Protein AF-A0A5M9YUN5-F1 (afdb_monomer)

Secondary structure (DSSP, 8-state):
-PPBT--TTS--S-HHHHTTS-HHHHHHHHHHHHHSSS-----HHHHTTPPP-HHHHHHH-BGGGGG-----STTT-

Sequence (77 aa):
AEYHNLDIYQINSTYYSALGDNDDAYLLSRAIQVFAPGIPMIYYVGLLAGSNDLELLEKTKEGRNINRHYYTKDEVA

Nearest PDB structures (foldseek):
  7qqj-assembly2_B  TM=9.716E-01  e=1.878E-07  Je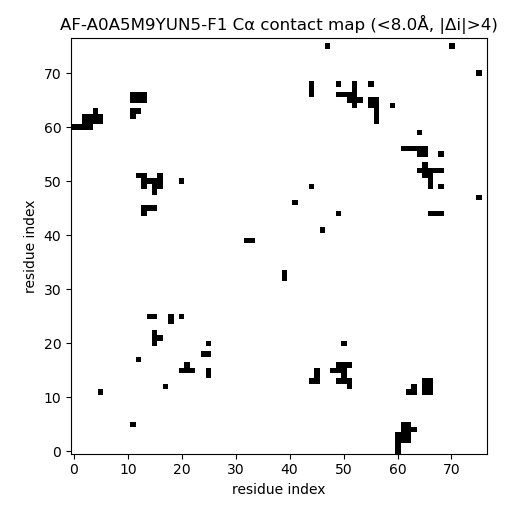otgalibaca ciconiae
  7qqi-assembly1_A  TM=9.788E-01  e=6.307E-07  Faecalibaculum rodentium
  7qqj-assembly1_A  TM=1.003E+00  e=1.981E-06  Jeotgalibaca ciconiae
  5man-assembly1_B  TM=9.508E-01  e=4.751E-06  Bifidobacterium adolescentis
  7xdr-assembly2_K  TM=9.953E-01  e=3.129E-05  Marinobacter adhaerens

Solvent-accessible surface area (backbone atoms only — not comparable to full-atom values): 4758 Å² total; per-residue (Å²): 133,84,65,44,70,73,49,91,90,58,84,73,55,17,72,30,42,72,56,67,68,33,67,70,62,47,53,50,52,48,51,52,49,65,72,41,93,76,83,72,82,77,54,69,53,56,74,68,62,34,59,60,28,59,67,54,18,67,74,67,36,36,42,60,35,19,55,56,72,84,80,53,70,81,82,73,111

Mean predicted aligned error: 3.62 Å

Structure (mmCIF, N/CA/C/O backbone):
data_AF-A0A5M9YUN5-F1
#
_entry.id   AF-A0A5M9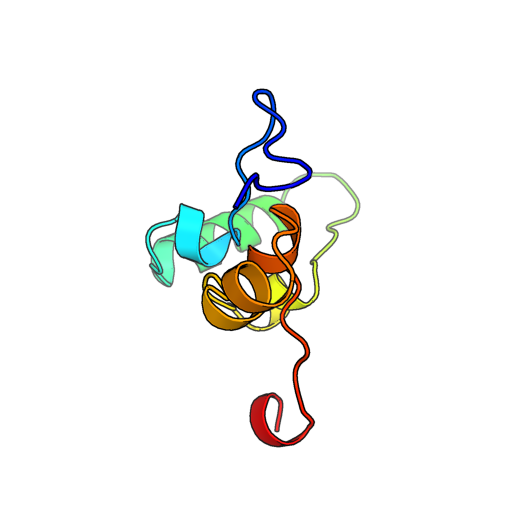YUN5-F1
#
loop_
_atom_site.group_PDB
_atom_site.id
_atom_site.type_symbol
_atom_site.label_atom_id
_atom_site.label_alt_id
_atom_site.label_comp_id
_atom_site.label_asym_id
_atom_site.label_entity_id
_atom_site.label_seq_id
_atom_site.pdbx_PDB_ins_code
_atom_site.Cartn_x
_atom_site.Cartn_y
_atom_site.Cartn_z
_atom_site.occupancy
_atom_site.B_iso_or_equiv
_atom_site.auth_seq_id
_atom_site.auth_comp_id
_atom_site.auth_asym_id
_atom_site.auth_atom_id
_atom_site.pdbx_PDB_model_num
ATOM 1 N N . ALA A 1 1 ? -8.567 17.249 18.583 1.00 61.31 1 ALA A N 1
ATOM 2 C CA . ALA A 1 1 ? -7.681 16.201 19.124 1.00 61.31 1 ALA A CA 1
ATOM 3 C C . ALA A 1 1 ? -6.410 16.214 18.293 1.00 61.31 1 ALA A C 1
ATOM 5 O O . ALA A 1 1 ? -6.521 16.357 17.082 1.00 61.31 1 ALA A O 1
ATOM 6 N N . GLU A 1 2 ? -5.244 16.177 18.929 1.00 77.06 2 GLU A N 1
ATOM 7 C CA . GLU A 1 2 ? -3.945 16.212 18.248 1.00 77.06 2 GLU A CA 1
ATOM 8 C C . GLU A 1 2 ? -3.662 14.832 17.633 1.00 77.06 2 GLU A C 1
ATOM 10 O O . GLU A 1 2 ? -3.884 13.816 18.288 1.00 77.06 2 GLU A O 1
ATOM 15 N N . TYR A 1 3 ? -3.263 14.781 16.361 1.00 75.12 3 TYR A N 1
ATOM 16 C CA . TYR A 1 3 ? -2.898 13.525 15.702 1.00 75.12 3 TYR A CA 1
ATOM 17 C C . TYR A 1 3 ? -1.470 13.150 16.080 1.00 75.12 3 TYR A C 1
ATOM 19 O O . TYR A 1 3 ? -0.558 13.972 15.982 1.00 75.12 3 TYR A O 1
ATOM 27 N N . HIS A 1 4 ? -1.257 11.893 16.452 1.00 74.19 4 HIS A N 1
ATOM 28 C CA . HIS A 1 4 ? 0.078 11.371 16.689 1.00 74.19 4 HIS A CA 1
ATOM 29 C C . HIS A 1 4 ? 0.706 10.942 15.362 1.00 74.19 4 HIS A C 1
ATOM 31 O O . HIS A 1 4 ? 0.057 10.317 14.518 1.00 74.19 4 HIS A O 1
ATOM 37 N N . ASN A 1 5 ? 1.991 11.265 15.190 1.00 67.50 5 ASN A N 1
ATOM 38 C CA . ASN A 1 5 ? 2.800 10.785 14.069 1.00 67.50 5 ASN A CA 1
ATOM 39 C C . ASN A 1 5 ? 2.366 11.294 12.679 1.00 67.50 5 ASN A C 1
ATOM 41 O O . ASN A 1 5 ? 2.492 10.598 11.666 1.00 67.50 5 ASN A O 1
ATOM 45 N N . LEU A 1 6 ? 1.875 12.537 12.626 1.00 63.06 6 LEU A N 1
ATOM 46 C CA . LEU A 1 6 ? 1.953 13.356 11.414 1.00 63.06 6 LEU A CA 1
ATOM 47 C C . LEU A 1 6 ? 3.422 13.746 11.204 1.00 63.06 6 LEU A C 1
ATOM 49 O O . LEU A 1 6 ? 3.843 14.859 11.512 1.00 63.06 6 LEU A O 1
ATOM 53 N N . ASP A 1 7 ? 4.226 12.780 10.772 1.00 63.66 7 ASP A N 1
ATOM 54 C CA . ASP A 1 7 ? 5.619 13.011 10.422 1.00 63.66 7 ASP A CA 1
ATOM 55 C C . ASP A 1 7 ? 5.663 13.888 9.163 1.00 63.66 7 ASP A C 1
ATOM 57 O O . ASP A 1 7 ? 5.256 13.459 8.086 1.00 63.66 7 ASP A O 1
ATOM 61 N N . ILE A 1 8 ? 6.131 15.132 9.290 1.00 75.31 8 ILE A N 1
ATOM 62 C CA . ILE A 1 8 ? 6.184 16.106 8.185 1.00 75.31 8 ILE A CA 1
ATOM 63 C C . ILE A 1 8 ? 7.092 15.662 7.029 1.00 75.31 8 ILE A C 1
ATOM 65 O O . ILE A 1 8 ? 7.054 16.260 5.955 1.00 75.31 8 ILE A O 1
ATOM 69 N N . TYR A 1 9 ? 7.911 14.629 7.238 1.00 86.81 9 TYR A N 1
ATOM 70 C CA . TYR A 1 9 ? 8.810 14.083 6.227 1.00 86.81 9 TYR A CA 1
ATOM 71 C C . TYR A 1 9 ? 8.195 12.936 5.418 1.00 86.81 9 TYR A C 1
ATOM 73 O O . TYR A 1 9 ? 8.759 12.555 4.391 1.00 86.81 9 TYR A O 1
ATOM 81 N N . GLN A 1 10 ? 7.068 12.367 5.859 1.00 90.31 10 GLN A N 1
ATOM 82 C CA . GLN A 1 10 ? 6.437 11.210 5.225 1.00 90.31 10 GLN A CA 1
ATOM 83 C C . GLN A 1 10 ? 4.972 11.482 4.887 1.00 90.31 10 GLN A C 1
ATOM 85 O O . GLN A 1 10 ? 4.237 12.126 5.628 1.00 90.31 10 GLN A O 1
ATOM 90 N N . ILE A 1 11 ? 4.525 10.940 3.755 1.00 92.62 11 ILE A N 1
ATOM 91 C CA . ILE A 1 11 ? 3.120 11.004 3.356 1.00 92.62 11 ILE A CA 1
ATO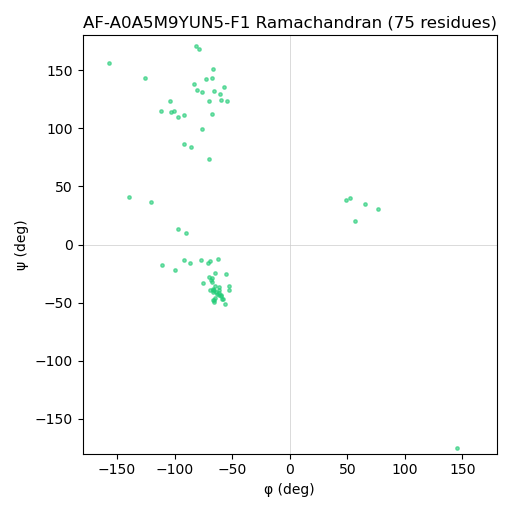M 92 C C . ILE A 1 11 ? 2.423 9.754 3.892 1.00 92.62 11 ILE A C 1
ATOM 94 O O . ILE A 1 11 ? 2.676 8.643 3.423 1.00 92.62 11 ILE A O 1
ATOM 98 N N . ASN A 1 12 ? 1.533 9.935 4.867 1.00 95.19 12 ASN A N 1
ATOM 99 C CA . ASN A 1 12 ? 0.668 8.864 5.355 1.00 95.19 12 ASN A CA 1
ATOM 100 C C . ASN A 1 12 ? -0.469 8.629 4.345 1.00 95.19 12 ASN A C 1
ATOM 102 O O . ASN A 1 12 ? -1.445 9.373 4.321 1.00 95.19 12 ASN A O 1
ATOM 106 N N . SER A 1 13 ? -0.323 7.605 3.504 1.00 96.94 13 SER A N 1
ATOM 107 C CA . SER A 1 13 ? -1.337 7.140 2.548 1.00 96.94 13 SER A CA 1
ATOM 108 C C . SER A 1 13 ? -1.079 5.674 2.193 1.00 96.94 13 SER A C 1
ATOM 110 O O . SER A 1 13 ? 0.063 5.207 2.268 1.00 96.94 13 SER A O 1
ATOM 112 N N . THR A 1 14 ? -2.101 4.940 1.755 1.00 98.50 14 THR A N 1
ATOM 113 C CA . THR A 1 14 ? -1.876 3.719 0.974 1.00 98.50 14 THR A CA 1
ATOM 114 C C . THR A 1 14 ? -1.276 4.087 -0.378 1.00 98.50 14 THR A C 1
ATOM 116 O O . THR A 1 14 ? -1.495 5.18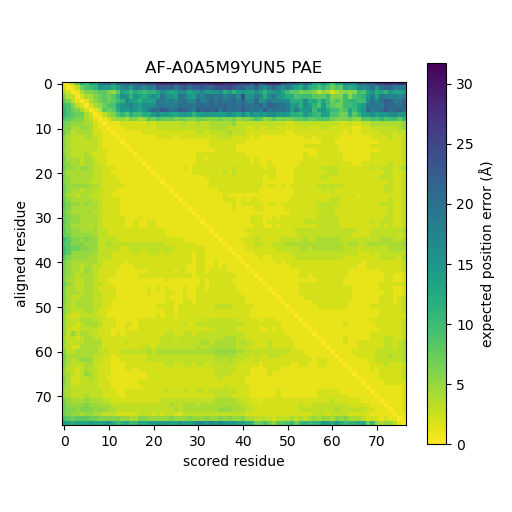6 -0.899 1.00 98.50 14 THR A O 1
ATOM 119 N N . TYR A 1 15 ? -0.490 3.176 -0.956 1.00 98.50 15 TYR A N 1
ATOM 120 C CA . TYR A 1 15 ? 0.132 3.423 -2.259 1.00 98.50 15 TYR A CA 1
ATOM 121 C C . TYR A 1 15 ? -0.904 3.459 -3.391 1.00 98.50 15 TYR A C 1
ATOM 123 O O . TYR A 1 15 ? -0.728 4.197 -4.352 1.00 98.50 15 TYR A O 1
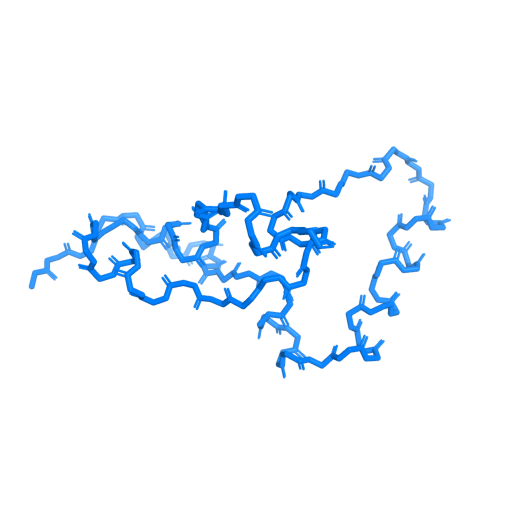ATOM 131 N N . TYR A 1 16 ? -1.998 2.703 -3.252 1.00 98.75 16 TYR A N 1
ATOM 132 C CA . TYR A 1 16 ? -3.105 2.714 -4.206 1.00 98.75 16 TYR A CA 1
ATOM 133 C C . TYR A 1 16 ? -3.825 4.074 -4.214 1.00 98.75 16 TYR A C 1
ATOM 135 O O . TYR A 1 16 ? -3.901 4.716 -5.261 1.00 98.75 16 TYR A O 1
ATOM 143 N N . SER A 1 17 ? -4.202 4.604 -3.043 1.00 98.62 17 SER A N 1
ATOM 144 C CA . SER A 1 17 ? -4.815 5.938 -2.954 1.00 98.62 17 SER A CA 1
ATOM 145 C C . SER A 1 17 ? -3.857 7.073 -3.310 1.00 98.62 17 SER A C 1
ATOM 147 O O . SER A 1 17 ? -4.285 8.087 -3.856 1.00 98.62 17 SER A O 1
ATOM 149 N N . ALA A 1 18 ? -2.548 6.909 -3.093 1.00 98.38 18 ALA A N 1
ATOM 150 C CA . ALA A 1 18 ? -1.553 7.885 -3.545 1.00 98.38 18 ALA A CA 1
ATOM 151 C C . ALA A 1 18 ? -1.479 7.999 -5.081 1.00 98.38 18 ALA A C 1
ATOM 153 O O . ALA A 1 18 ? -1.093 9.046 -5.599 1.00 98.38 18 ALA A O 1
ATOM 154 N N . LEU A 1 19 ? -1.872 6.947 -5.806 1.00 98.50 19 LEU A N 1
ATOM 155 C CA . LEU A 1 19 ? -2.026 6.950 -7.264 1.00 98.50 19 LEU A CA 1
ATOM 156 C C . LEU A 1 19 ? -3.441 7.355 -7.713 1.00 98.50 19 LEU A C 1
ATOM 158 O O . LEU A 1 19 ? -3.761 7.241 -8.894 1.00 98.50 19 LEU A O 1
ATOM 162 N N . GLY A 1 20 ? -4.275 7.845 -6.791 1.00 98.25 20 GLY A N 1
ATOM 163 C CA . GLY A 1 20 ? -5.641 8.284 -7.070 1.00 98.25 20 GLY A CA 1
ATOM 164 C C . GLY A 1 20 ? -6.630 7.138 -7.252 1.00 98.25 20 GLY A C 1
ATOM 165 O O . GLY A 1 20 ? -7.558 7.291 -8.039 1.00 98.25 20 GLY A O 1
ATOM 166 N N . ASP A 1 21 ? -6.399 6.002 -6.580 1.00 98.38 21 ASP A N 1
ATOM 167 C CA . ASP A 1 21 ? -7.217 4.787 -6.701 1.00 98.38 21 ASP A CA 1
ATOM 168 C C . ASP A 1 21 ? -7.378 4.360 -8.181 1.00 98.38 21 ASP A C 1
ATOM 170 O O . ASP A 1 21 ? -8.454 4.005 -8.656 1.00 98.38 21 ASP A O 1
ATOM 174 N N . ASN A 1 22 ? -6.284 4.477 -8.948 1.00 98.62 22 ASN A N 1
ATOM 175 C CA . ASN A 1 22 ? -6.234 4.183 -10.378 1.00 98.62 22 ASN A CA 1
ATOM 176 C C . ASN A 1 22 ? -5.556 2.829 -10.630 1.00 98.62 22 ASN A C 1
ATOM 178 O O . ASN A 1 22 ? -4.348 2.678 -10.418 1.00 98.62 22 ASN A O 1
ATOM 182 N N . ASP A 1 23 ? -6.329 1.869 -11.135 1.00 98.62 23 ASP A N 1
ATOM 183 C CA . ASP A 1 23 ? -5.881 0.493 -11.371 1.00 98.62 23 ASP A CA 1
ATOM 184 C C . ASP A 1 23 ? -4.727 0.393 -12.372 1.00 98.62 23 ASP A C 1
ATOM 186 O O . ASP A 1 23 ? -3.748 -0.312 -12.112 1.00 98.62 23 ASP A O 1
ATOM 190 N N . ASP A 1 24 ? -4.792 1.130 -13.483 1.00 98.69 24 ASP A N 1
ATOM 191 C CA . ASP A 1 24 ? -3.767 1.093 -14.529 1.00 98.69 24 ASP A CA 1
ATOM 192 C C . ASP A 1 24 ? -2.428 1.624 -14.004 1.00 98.69 24 ASP A C 1
ATOM 194 O O . ASP A 1 24 ? -1.374 1.005 -14.190 1.00 98.69 24 ASP A O 1
ATOM 198 N N . ALA A 1 25 ? 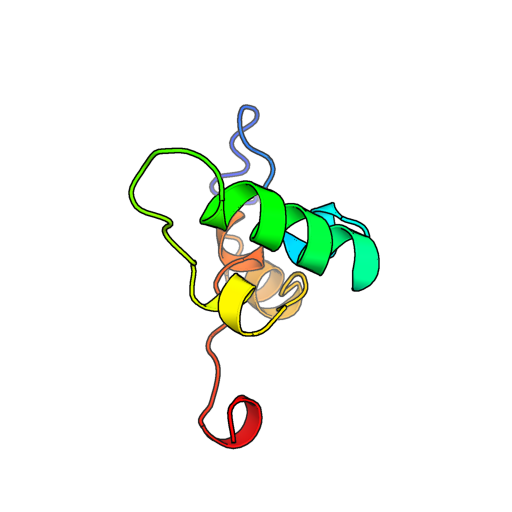-2.461 2.755 -13.296 1.00 98.69 25 ALA A N 1
ATOM 199 C CA . ALA A 1 25 ? -1.279 3.341 -12.676 1.00 98.69 25 ALA A CA 1
ATOM 200 C C . ALA A 1 25 ? -0.704 2.419 -11.592 1.00 98.69 25 ALA A C 1
ATOM 202 O O . ALA A 1 25 ? 0.517 2.240 -11.501 1.00 98.69 25 ALA A O 1
ATOM 203 N N . TYR A 1 26 ? -1.571 1.801 -10.788 1.00 98.75 26 TYR A N 1
ATOM 204 C CA . TYR A 1 26 ? -1.161 0.888 -9.733 1.00 98.75 26 TYR A CA 1
ATOM 205 C C . TYR A 1 26 ? -0.508 -0.376 -10.290 1.00 98.75 26 TYR A C 1
ATOM 207 O O . TYR A 1 26 ? 0.598 -0.735 -9.871 1.00 98.75 26 TYR A O 1
ATOM 215 N N . LEU A 1 27 ? -1.119 -1.009 -11.290 1.00 98.56 27 LEU A N 1
ATOM 216 C CA . LEU A 1 27 ? -0.566 -2.193 -11.935 1.00 98.56 27 LEU A CA 1
ATOM 217 C C . LEU A 1 27 ? 0.763 -1.882 -12.633 1.00 98.56 27 LEU A C 1
ATOM 219 O O . LEU A 1 27 ? 1.728 -2.632 -12.472 1.00 98.56 27 LEU A O 1
ATOM 223 N N . LEU A 1 28 ? 0.853 -0.745 -13.333 1.00 98.69 28 LEU A N 1
ATOM 224 C CA . LEU A 1 28 ? 2.097 -0.291 -13.956 1.00 98.69 28 LEU A CA 1
ATOM 225 C C . LEU A 1 28 ? 3.207 -0.089 -12.916 1.00 98.69 28 LEU A C 1
ATOM 227 O O . LEU A 1 28 ? 4.337 -0.530 -13.127 1.00 98.69 28 LEU A O 1
ATOM 231 N N . SER A 1 29 ? 2.898 0.522 -11.770 1.00 98.56 29 SER A N 1
ATOM 232 C CA . SER A 1 29 ? 3.877 0.720 -10.695 1.00 98.56 29 SER A CA 1
ATOM 233 C C . SER A 1 29 ? 4.410 -0.606 -10.138 1.00 98.56 29 SER A C 1
ATOM 235 O O . SER A 1 29 ? 5.612 -0.742 -9.895 1.00 98.56 29 SER A O 1
ATOM 237 N N . ARG A 1 30 ? 3.543 -1.621 -10.000 1.00 98.62 30 ARG A N 1
ATOM 238 C CA . ARG A 1 30 ? 3.927 -2.970 -9.563 1.00 98.62 30 ARG A CA 1
ATOM 239 C C . ARG A 1 30 ? 4.751 -3.689 -10.619 1.00 98.62 30 ARG A C 1
ATOM 241 O O . ARG A 1 30 ? 5.734 -4.333 -10.260 1.00 98.62 30 ARG A O 1
ATOM 248 N N . ALA A 1 31 ? 4.416 -3.535 -11.899 1.00 98.69 31 ALA A N 1
ATOM 249 C CA . ALA A 1 31 ? 5.233 -4.061 -12.988 1.00 98.69 31 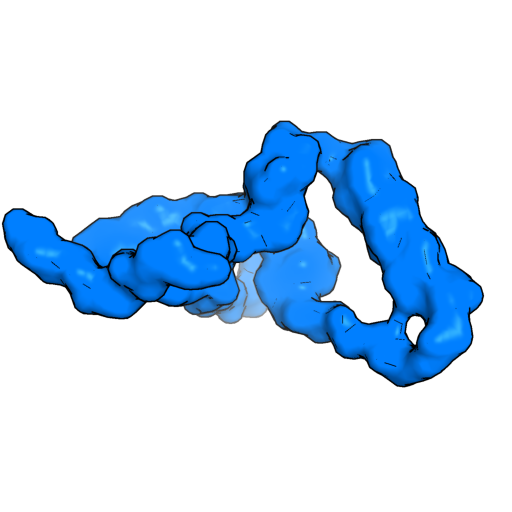ALA A CA 1
ATOM 250 C C . ALA A 1 31 ? 6.650 -3.469 -12.942 1.00 98.69 31 ALA A C 1
ATOM 252 O O . ALA A 1 31 ? 7.623 -4.217 -12.946 1.00 98.69 31 ALA A O 1
ATOM 253 N N . ILE A 1 32 ? 6.784 -2.148 -12.783 1.00 98.62 32 ILE A N 1
ATOM 254 C CA . ILE A 1 32 ? 8.095 -1.504 -12.611 1.00 98.62 32 ILE A CA 1
ATOM 255 C C . ILE A 1 32 ? 8.833 -2.087 -11.397 1.00 98.62 32 ILE A C 1
ATOM 257 O O . ILE A 1 32 ? 10.001 -2.449 -11.514 1.00 98.62 32 ILE A O 1
ATOM 261 N N . GLN A 1 33 ? 8.158 -2.230 -10.250 1.00 98.56 33 GLN A N 1
ATOM 262 C CA . GLN A 1 33 ? 8.758 -2.773 -9.028 1.00 98.56 33 GLN A CA 1
ATOM 263 C C . GLN A 1 33 ? 9.282 -4.207 -9.203 1.00 98.56 33 GLN A C 1
ATOM 265 O O . GLN A 1 33 ? 10.368 -4.520 -8.722 1.00 98.56 33 GLN A O 1
ATOM 270 N N . VAL A 1 34 ? 8.507 -5.082 -9.849 1.00 98.38 34 VAL A N 1
ATOM 271 C CA . VAL A 1 34 ? 8.834 -6.510 -10.008 1.00 98.38 34 VAL A CA 1
ATOM 272 C C . VAL A 1 34 ? 9.928 -6.733 -11.053 1.00 98.38 34 VAL A C 1
ATOM 274 O O . VAL A 1 34 ? 10.730 -7.650 -10.903 1.00 98.38 34 VAL A O 1
ATOM 277 N N . PHE A 1 35 ? 9.977 -5.905 -12.098 1.00 98.50 35 PHE A N 1
ATOM 278 C CA . PHE A 1 35 ? 10.983 -6.018 -13.158 1.00 98.50 35 PHE A CA 1
ATOM 279 C C . PHE A 1 35 ? 12.290 -5.271 -12.845 1.00 98.50 35 PHE A C 1
ATOM 281 O O . PHE A 1 35 ? 13.307 -5.527 -13.492 1.00 98.50 35 PHE A O 1
ATOM 288 N N . ALA A 1 36 ? 12.297 -4.358 -11.870 1.00 98.56 36 ALA A N 1
ATOM 289 C CA . ALA A 1 36 ? 13.517 -3.702 -11.412 1.00 98.56 36 ALA A CA 1
ATOM 290 C C . ALA A 1 36 ? 14.461 -4.700 -10.698 1.00 98.56 36 ALA A C 1
ATOM 292 O O . ALA A 1 36 ? 13.991 -5.568 -9.960 1.00 98.56 36 ALA A O 1
ATOM 293 N N . PRO A 1 37 ? 15.797 -4.582 -10.851 1.00 98.56 37 PRO A N 1
ATOM 294 C CA . PRO A 1 37 ? 16.743 -5.425 -10.120 1.00 98.56 37 PRO A CA 1
ATOM 295 C C . PRO A 1 37 ? 16.597 -5.271 -8.599 1.00 98.56 37 PRO A C 1
ATOM 297 O O . PRO A 1 37 ? 16.720 -4.168 -8.067 1.00 98.56 37 PRO A O 1
ATOM 300 N N . GLY A 1 38 ? 16.381 -6.380 -7.889 1.00 98.19 38 GLY A N 1
ATOM 301 C CA . GLY A 1 38 ? 16.231 -6.403 -6.433 1.00 98.19 38 GLY A CA 1
ATOM 302 C C . GLY A 1 38 ? 15.231 -7.460 -5.967 1.00 98.19 38 GLY A C 1
ATOM 303 O O . GLY A 1 38 ? 14.728 -8.246 -6.763 1.00 98.19 38 GLY A O 1
ATOM 304 N N . ILE A 1 39 ? 14.951 -7.486 -4.661 1.00 98.31 39 ILE A N 1
ATOM 305 C CA . ILE A 1 39 ? 13.908 -8.344 -4.083 1.00 98.31 39 ILE A CA 1
ATOM 306 C C . ILE A 1 39 ? 12.634 -7.497 -3.932 1.00 98.31 39 ILE A C 1
ATOM 308 O O . ILE A 1 39 ? 12.614 -6.600 -3.083 1.00 98.31 39 ILE A O 1
ATOM 312 N N . PRO A 1 40 ? 11.573 -7.736 -4.724 1.00 98.31 40 PRO A N 1
ATOM 313 C CA . PRO A 1 40 ? 10.343 -6.962 -4.617 1.00 98.31 40 PRO A CA 1
ATOM 314 C C . PRO A 1 40 ? 9.616 -7.293 -3.307 1.00 98.31 40 PRO A C 1
ATOM 316 O O . PRO A 1 40 ? 9.271 -8.442 -3.040 1.00 98.31 40 PRO A O 1
ATOM 319 N N . MET A 1 41 ? 9.354 -6.269 -2.492 1.00 98.50 41 MET A N 1
ATOM 320 C CA . MET A 1 41 ? 8.547 -6.381 -1.275 1.00 98.50 41 MET A CA 1
ATOM 321 C C . MET A 1 41 ? 7.157 -5.786 -1.505 1.00 98.50 41 MET A C 1
ATOM 323 O O . MET A 1 41 ? 7.023 -4.610 -1.849 1.00 98.50 41 MET A O 1
ATOM 327 N N . ILE A 1 42 ? 6.114 -6.583 -1.284 1.00 98.12 42 ILE A N 1
ATOM 328 C CA . ILE A 1 42 ? 4.720 -6.155 -1.435 1.00 98.12 42 ILE A CA 1
ATOM 329 C C . ILE A 1 42 ? 4.076 -6.124 -0.049 1.00 98.12 42 ILE A C 1
ATOM 331 O O . ILE A 1 42 ? 3.941 -7.150 0.610 1.00 98.12 42 ILE A O 1
ATOM 335 N N . TYR A 1 43 ? 3.701 -4.928 0.405 1.00 98.50 43 TYR A N 1
ATOM 336 C CA . TYR A 1 43 ? 2.975 -4.746 1.662 1.00 98.50 43 TYR A CA 1
ATOM 337 C C . TYR A 1 43 ? 1.524 -5.217 1.524 1.00 98.50 43 TYR A C 1
ATOM 339 O O . TYR A 1 43 ? 0.918 -4.989 0.480 1.00 98.50 43 TYR A O 1
ATOM 347 N N . TYR A 1 44 ? 0.959 -5.833 2.566 1.00 98.44 44 TYR A N 1
ATOM 348 C CA . TYR A 1 44 ? -0.324 -6.545 2.477 1.00 98.44 44 TYR A CA 1
ATOM 349 C C . TYR A 1 44 ? -1.511 -5.647 2.086 1.00 98.44 44 TYR A C 1
ATOM 351 O O . TYR A 1 44 ? -2.335 -6.074 1.289 1.00 98.44 44 TYR A O 1
ATOM 359 N N . VAL A 1 45 ? -1.564 -4.389 2.551 1.00 98.62 45 VAL A N 1
ATOM 360 C CA . VAL A 1 45 ? -2.603 -3.433 2.110 1.00 98.62 45 VAL A CA 1
ATOM 361 C C . VAL A 1 45 ? -2.493 -3.189 0.605 1.00 98.62 45 VAL A C 1
ATOM 363 O O . VAL A 1 45 ? -3.483 -3.198 -0.113 1.00 98.62 45 VAL A O 1
ATOM 366 N N . GLY A 1 46 ? -1.266 -3.046 0.098 1.00 98.31 46 GLY A N 1
ATOM 367 C CA . GLY A 1 46 ? -1.031 -2.929 -1.336 1.00 98.31 46 GLY A CA 1
ATOM 368 C C . GLY A 1 46 ? -1.372 -4.217 -2.092 1.00 98.31 46 GLY A C 1
ATOM 369 O O . GLY A 1 46 ? -1.965 -4.154 -3.164 1.00 98.31 46 GLY A O 1
ATOM 370 N N . LEU A 1 47 ? -1.036 -5.391 -1.561 1.00 98.12 47 LEU A N 1
ATOM 371 C CA . LEU A 1 47 ? -1.382 -6.662 -2.207 1.00 98.12 47 LEU A CA 1
ATOM 372 C C . LEU A 1 47 ? -2.883 -6.750 -2.536 1.00 98.12 47 LEU A C 1
ATOM 374 O O . LEU A 1 47 ? -3.236 -7.268 -3.588 1.00 98.12 47 LEU A O 1
ATOM 378 N N . LEU A 1 48 ? -3.728 -6.190 -1.668 1.00 98.12 48 LEU A N 1
ATOM 379 C CA . LEU A 1 48 ? -5.186 -6.158 -1.797 1.00 98.12 48 LEU A CA 1
ATOM 380 C C . LEU A 1 48 ? -5.730 -4.852 -2.405 1.00 98.12 48 LEU A C 1
ATOM 382 O O . LEU A 1 48 ? -6.922 -4.596 -2.307 1.00 98.12 48 LEU A O 1
ATOM 386 N N . ALA A 1 49 ? -4.868 -4.010 -2.990 1.00 98.12 49 ALA A N 1
ATOM 387 C CA . ALA A 1 49 ? -5.226 -2.693 -3.534 1.00 98.12 49 ALA A CA 1
ATOM 388 C C . ALA A 1 49 ? -6.064 -1.827 -2.564 1.00 98.12 49 ALA A C 1
ATOM 390 O O . ALA A 1 49 ? -6.980 -1.120 -2.965 1.00 98.12 49 ALA A O 1
ATOM 391 N N . GLY A 1 50 ? -5.752 -1.882 -1.266 1.00 98.25 50 GLY A N 1
ATOM 392 C CA . GLY A 1 50 ? -6.483 -1.150 -0.237 1.00 98.25 50 GLY A CA 1
ATOM 393 C C . GLY A 1 50 ? -6.346 0.365 -0.357 1.00 98.25 50 GLY A C 1
ATOM 394 O O . GLY A 1 50 ? -5.231 0.892 -0.454 1.00 98.25 50 GLY A O 1
ATOM 395 N N . SER A 1 51 ? -7.475 1.065 -0.278 1.00 98.44 51 SER A N 1
ATOM 396 C CA . SER A 1 51 ? -7.529 2.523 -0.145 1.00 98.44 51 SER A CA 1
ATOM 397 C C . SER A 1 51 ? -7.324 2.980 1.307 1.00 98.44 51 SER A C 1
ATOM 399 O O . SER A 1 51 ? -7.273 2.173 2.236 1.00 98.44 51 SER A O 1
ATOM 401 N N . ASN A 1 52 ? -7.168 4.291 1.501 1.00 98.50 52 ASN A N 1
ATOM 402 C CA . ASN A 1 52 ? -6.982 4.911 2.8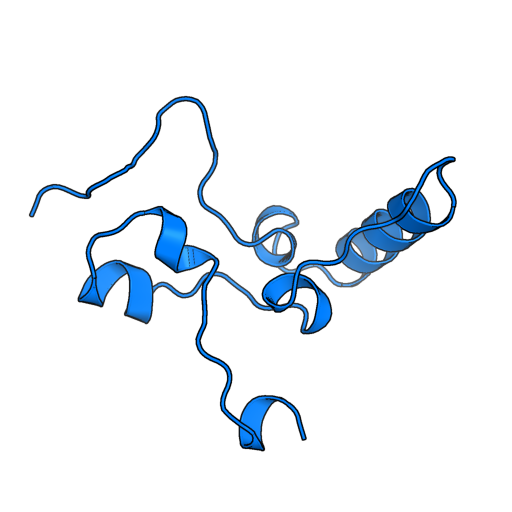16 1.00 98.50 52 ASN A CA 1
ATOM 403 C C . ASN A 1 52 ? -8.088 4.548 3.823 1.00 98.50 52 ASN A C 1
ATOM 405 O O . ASN A 1 52 ? -9.260 4.858 3.617 1.00 98.50 52 ASN A O 1
ATOM 409 N N . ASP A 1 53 ? -7.691 3.982 4.964 1.00 98.38 53 ASP A N 1
ATOM 410 C CA . ASP A 1 53 ? -8.588 3.656 6.074 1.00 98.38 53 ASP A CA 1
ATOM 411 C C . ASP A 1 53 ? -8.779 4.872 6.991 1.00 98.38 53 ASP A C 1
ATOM 413 O O . ASP A 1 53 ? -8.088 5.071 7.999 1.00 98.38 53 ASP A O 1
ATOM 417 N N . LEU A 1 54 ? -9.718 5.732 6.596 1.00 97.06 54 LEU A N 1
ATOM 418 C CA . LEU A 1 54 ? -10.071 6.930 7.353 1.00 97.06 54 LEU A CA 1
ATOM 419 C C . LEU A 1 54 ? -10.741 6.586 8.688 1.00 97.06 54 LEU A C 1
ATOM 421 O O . LEU A 1 54 ? -10.540 7.299 9.668 1.00 97.06 54 LEU A O 1
ATOM 425 N N . GLU A 1 55 ? -11.497 5.491 8.760 1.00 97.69 55 GLU A N 1
ATOM 426 C CA . GLU A 1 55 ? -12.187 5.100 9.990 1.00 97.69 55 GLU A CA 1
ATOM 427 C C . GLU A 1 55 ? -11.183 4.703 11.076 1.00 97.69 55 GLU A C 1
ATOM 429 O O . GLU A 1 55 ? -11.249 5.193 12.211 1.00 97.69 55 GLU A O 1
ATOM 434 N N . LEU A 1 56 ? -10.203 3.865 10.734 1.00 97.00 56 LEU A N 1
ATOM 435 C CA . LEU A 1 56 ? -9.171 3.441 11.670 1.00 97.00 56 LEU A CA 1
ATOM 436 C C . LEU A 1 56 ? -8.266 4.606 12.073 1.00 97.00 56 LEU A C 1
ATOM 438 O O . LEU A 1 56 ? -7.909 4.722 13.253 1.00 97.00 56 LEU A O 1
ATOM 442 N N . LEU A 1 57 ? -7.921 5.489 11.132 1.00 95.38 57 LEU A N 1
ATOM 443 C CA . LEU A 1 57 ? -7.203 6.727 11.432 1.00 95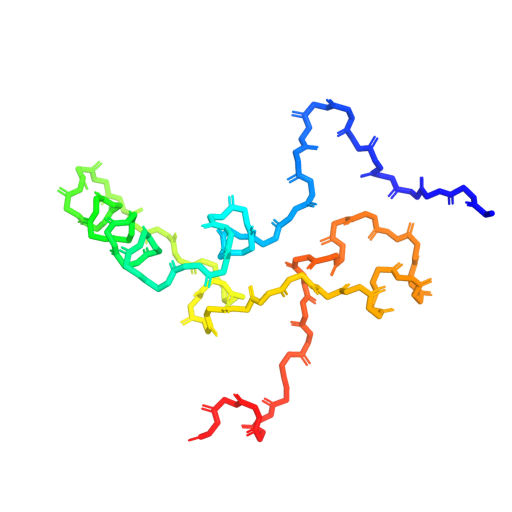.38 57 LEU A CA 1
ATOM 444 C C . LEU A 1 57 ? -7.967 7.566 12.463 1.00 95.38 57 LEU A C 1
ATOM 446 O O . LEU A 1 57 ? -7.401 7.947 13.489 1.00 95.38 57 LEU A O 1
ATOM 450 N N . GLU A 1 58 ? -9.253 7.820 12.232 1.00 94.75 58 GLU A N 1
ATOM 451 C CA . GLU A 1 58 ? -10.070 8.650 13.116 1.00 94.75 58 GLU A CA 1
ATOM 452 C C . GLU A 1 58 ? -10.263 8.020 14.497 1.00 94.75 58 GLU A C 1
ATOM 454 O O . GLU A 1 58 ? -10.187 8.719 15.511 1.00 94.75 58 GLU A O 1
ATOM 459 N N . LYS A 1 59 ? -10.451 6.699 14.556 1.00 96.44 59 LYS A N 1
ATOM 460 C CA . LYS A 1 59 ? -10.611 5.946 15.805 1.00 96.44 59 LYS A CA 1
ATOM 461 C C . LYS A 1 59 ? -9.346 5.943 16.660 1.00 96.44 59 LYS A C 1
ATOM 463 O O . LYS A 1 59 ? -9.434 5.985 17.885 1.00 96.44 59 LYS A O 1
ATOM 468 N N . THR A 1 60 ? -8.177 5.845 16.031 1.00 95.25 60 THR A N 1
ATOM 469 C CA . THR A 1 60 ? -6.900 5.645 16.738 1.00 95.25 60 THR A CA 1
ATOM 470 C C . THR A 1 60 ? -6.086 6.919 16.913 1.00 95.25 60 THR A C 1
ATOM 472 O O . THR A 1 60 ? -5.239 6.971 17.800 1.00 95.25 60 THR A O 1
ATOM 475 N N . LYS A 1 61 ? -6.326 7.933 16.074 1.00 93.25 61 LYS A N 1
ATOM 476 C CA . LYS A 1 61 ? -5.552 9.180 15.993 1.00 93.25 61 LYS A CA 1
ATOM 477 C C . LYS A 1 61 ? -4.050 8.979 15.733 1.00 93.25 61 LYS A C 1
ATOM 479 O O . LYS A 1 61 ? -3.268 9.898 15.958 1.00 93.25 61 LYS A O 1
ATOM 484 N N . GLU A 1 62 ? -3.650 7.816 15.215 1.00 92.81 62 GLU A N 1
ATOM 485 C CA . GLU A 1 62 ? -2.286 7.522 14.753 1.00 92.81 62 GLU A CA 1
ATOM 486 C C . GLU A 1 62 ? -2.242 7.634 13.226 1.00 92.81 62 GLU A C 1
ATOM 488 O O . GLU A 1 62 ? -2.856 6.830 12.522 1.00 92.81 62 GLU A O 1
ATOM 493 N N . GLY A 1 63 ? -1.479 8.601 12.707 1.00 92.38 63 GLY A N 1
ATOM 494 C CA . GLY A 1 63 ? -1.447 8.943 11.280 1.00 92.38 63 GLY A CA 1
ATOM 495 C C . GLY A 1 63 ? -1.185 7.754 10.353 1.00 92.38 63 GLY A C 1
ATOM 496 O O . GLY A 1 63 ? -1.828 7.607 9.317 1.00 92.38 63 GLY A O 1
ATOM 497 N N . ARG A 1 64 ? -0.287 6.846 10.752 1.00 95.25 64 ARG A N 1
ATOM 498 C CA . ARG A 1 64 ? 0.094 5.678 9.940 1.00 95.25 64 ARG A CA 1
ATOM 499 C C . ARG A 1 64 ? -0.992 4.616 9.832 1.00 95.25 64 ARG A C 1
ATOM 501 O O . ARG A 1 64 ? -0.892 3.753 8.961 1.00 95.25 64 ARG A O 1
ATOM 508 N N . ASN A 1 65 ? -2.013 4.654 10.687 1.00 96.62 65 ASN A N 1
ATOM 509 C CA . ASN A 1 65 ? -3.093 3.675 10.633 1.00 96.62 65 ASN A CA 1
ATOM 510 C C . ASN A 1 65 ? -3.986 3.832 9.398 1.00 96.62 65 ASN A C 1
ATOM 512 O O . ASN A 1 65 ? -4.645 2.869 9.026 1.00 96.62 65 ASN A O 1
ATOM 516 N N . ILE A 1 66 ? -3.895 4.962 8.690 1.00 97.12 66 ILE A N 1
ATOM 517 C CA . ILE A 1 66 ? -4.523 5.144 7.375 1.00 97.12 66 ILE A CA 1
ATOM 518 C C . ILE A 1 66 ? -4.106 4.069 6.349 1.00 97.12 66 ILE A C 1
ATOM 520 O O . ILE A 1 66 ? -4.852 3.778 5.423 1.00 97.12 66 ILE A O 1
ATOM 524 N N . ASN A 1 67 ? -2.928 3.454 6.516 1.00 98.19 67 ASN A N 1
ATOM 525 C CA . ASN A 1 67 ? -2.395 2.392 5.656 1.00 98.19 67 ASN A CA 1
ATOM 526 C C . ASN A 1 67 ? -2.137 1.099 6.450 1.00 98.19 67 ASN A C 1
ATOM 528 O O . ASN A 1 67 ? -1.127 0.429 6.247 1.00 98.19 67 ASN A O 1
ATOM 532 N N . ARG A 1 68 ? -2.993 0.776 7.429 1.00 98.12 68 ARG A N 1
ATOM 533 C CA . ARG A 1 68 ? -2.870 -0.434 8.268 1.00 98.12 68 ARG A CA 1
ATOM 534 C C . ARG A 1 68 ? -4.219 -1.105 8.531 1.00 98.12 68 ARG A C 1
ATOM 536 O O . ARG A 1 68 ? -4.485 -1.531 9.652 1.00 98.12 68 ARG A O 1
ATOM 543 N N . HIS A 1 69 ? -5.063 -1.158 7.504 1.00 98.50 69 HIS A N 1
ATOM 544 C CA . HIS A 1 69 ? -6.386 -1.762 7.599 1.00 98.50 69 HIS A CA 1
ATOM 545 C C . HIS A 1 69 ? -6.310 -3.225 8.064 1.00 98.50 69 HIS A C 1
ATOM 547 O O . HIS A 1 69 ? -5.483 -4.004 7.584 1.00 98.50 69 HIS A O 1
ATOM 553 N N . TYR A 1 70 ? -7.183 -3.606 8.994 1.00 98.00 70 TYR A N 1
ATOM 554 C CA . TYR A 1 70 ? -7.250 -4.969 9.513 1.00 98.00 70 TYR A CA 1
ATOM 555 C C . TYR A 1 70 ? -8.241 -5.800 8.703 1.00 98.00 70 TYR A C 1
ATOM 557 O O . TYR A 1 70 ? -9.396 -5.935 9.094 1.00 98.00 70 TYR A O 1
ATOM 565 N N . TYR A 1 71 ? -7.757 -6.388 7.610 1.00 98.19 71 TYR A N 1
ATOM 566 C CA . TYR A 1 71 ? -8.573 -7.249 6.760 1.00 98.19 71 TYR A CA 1
ATOM 567 C C . TYR A 1 71 ? -9.110 -8.469 7.510 1.00 98.19 71 TYR A C 1
ATOM 569 O O . TYR A 1 71 ? -8.369 -9.238 8.139 1.00 98.19 71 TYR A O 1
ATOM 577 N N . THR A 1 72 ? -10.413 -8.668 7.391 1.00 97.94 72 THR A N 1
ATOM 578 C CA . THR A 1 72 ? -11.114 -9.891 7.765 1.00 97.94 72 THR A CA 1
ATOM 579 C C . THR A 1 72 ? -10.943 -10.961 6.686 1.00 97.94 72 THR A C 1
ATOM 581 O O . THR A 1 72 ? -10.469 -10.701 5.583 1.00 97.94 72 THR A O 1
ATOM 584 N N . LYS A 1 73 ? -11.326 -12.205 6.991 1.00 96.88 73 LYS A N 1
ATOM 585 C CA . LYS A 1 73 ? -11.295 -13.280 5.987 1.00 96.88 73 LYS A CA 1
ATOM 586 C C . LYS A 1 73 ? -12.270 -13.024 4.838 1.00 96.88 73 LYS A C 1
ATOM 588 O O . LYS A 1 73 ? -11.941 -13.362 3.709 1.00 96.88 73 LYS A O 1
ATOM 593 N N . ASP A 1 74 ? -13.422 -12.428 5.132 1.00 97.25 74 ASP A N 1
ATOM 594 C CA . ASP A 1 74 ? -14.479 -12.191 4.147 1.00 97.25 74 ASP A CA 1
ATOM 595 C C . ASP A 1 74 ? -14.078 -11.120 3.121 1.00 97.25 74 ASP A C 1
ATOM 597 O O . ASP A 1 74 ? -14.506 -11.182 1.978 1.00 97.25 74 ASP A O 1
ATOM 601 N N . GLU A 1 75 ? -13.210 -10.175 3.494 1.00 96.56 75 GLU A N 1
ATOM 602 C CA . GLU A 1 75 ? -12.681 -9.148 2.581 1.00 96.56 75 GLU A CA 1
ATOM 603 C C . GLU A 1 75 ? -11.580 -9.668 1.645 1.00 96.56 75 GLU A C 1
ATOM 605 O O . GLU A 1 75 ? -11.199 -8.979 0.701 1.00 96.56 75 GLU A O 1
ATOM 610 N N . VAL A 1 76 ? -11.038 -10.859 1.919 1.00 94.19 76 VAL A N 1
ATOM 611 C CA . VAL A 1 76 ? -9.913 -11.455 1.174 1.00 94.19 76 VAL A CA 1
ATOM 612 C C . VAL A 1 76 ? -10.342 -12.677 0.349 1.00 94.19 76 VAL A C 1
ATOM 614 O O . VAL A 1 76 ? -9.590 -13.103 -0.529 1.00 94.19 76 VAL A O 1
ATOM 617 N N . ALA A 1 77 ? -11.505 -13.261 0.649 1.00 77.50 77 ALA A N 1
ATOM 618 C CA . ALA A 1 77 ? -12.033 -14.471 0.011 1.00 77.50 77 ALA A CA 1
ATOM 619 C C . ALA A 1 77 ? -12.612 -14.202 -1.386 1.00 77.50 77 ALA A C 1
ATOM 621 O O . ALA A 1 77 ? -12.384 -15.067 -2.264 1.00 77.50 77 ALA A O 1
#

Foldseek 3Di:
DAAPPPPVVDDQWAPCVVVVVDPVVLVVVVVCQVPDPDDRDADPCSVLSHGFDPVQCVVPSYSNCRSVDDDDPVSVD

InterPro domains:
  IPR017853 Glycoside hydrolase superfamily [SSF51445] (4-76)

Radius of gyration: 13.89 Å; Cα contacts (8 Å, |Δi|>4): 78; chains: 1; bounding box: 31×31×34 Å

pLDDT: mean 94.16, std 9.1, range [61.31, 98.75]

Organism: NCBI:txid47770